Protein AF-A0A2E8I9M0-F1 (afdb_monomer_lite)

Foldseek 3Di:
DCQDDDAQDWDQDPQFAIWGWHNPADNVGTDTHHDDGPDDPPVVVPPPDDDDDDDDDDDDDDDPDPQLVVLLQVLLQCLVVDDPVVNVVSLVSLLVSLVRHDPVVLLVCLPPDLVSRSSLLSSLSSVVSCVVVVVDPCPPPSNVVSLVCLCPSPDPSSVVSSVVD

Secondary structure (DSSP, 8-state):
-GGGPPTT-EEEETTTEEEEE-TT--SSS--EEEEE-SS-SGGGSSS--------------------HHHHHHHHHHHHTTS-HHHHHHHHHHHHHHHTT--HHHHHTTTT--TT-HHHHHHHHHHHHHHHHTTSS-TTSHHHHHHHHHHHTSS-HHHHHHHHT-

pLDDT: mean 80.98, std 17.14, range [30.16, 96.56]

Sequence (165 aa):
SLSEVQPMDIFQFQRLGYFNVDKDSTAEHLVFNKTVGLRDTWAKVASKSTKQEQPKAAPKKQIPQIPALNEIKKVGKKLAQVPDEKRVKAIARIRELAKDVDYEELKELFNTSAKKIGTRLAVLETLIVLIQLNKVDQAEEEVAAYLEEMKTSGNELLENSVNNL

Radius of gyration: 24.91 Å; chains: 1; bounding box: 61×51×56 Å

Structure (mmCIF, N/CA/C/O backbone):
data_AF-A0A2E8I9M0-F1
#
_entry.id   AF-A0A2E8I9M0-F1
#
loop_
_atom_site.group_PDB
_atom_site.id
_atom_site.type_symbol
_atom_site.label_atom_id
_atom_site.label_alt_id
_atom_site.label_comp_id
_atom_site.label_asym_id
_atom_site.label_entity_id
_atom_site.label_seq_id
_atom_site.pdbx_PDB_ins_code
_atom_site.Cartn_x
_atom_site.Cartn_y
_atom_site.Cartn_z
_atom_site.occupancy
_atom_site.B_iso_or_equiv
_atom_site.auth_seq_id
_atom_site.auth_comp_id
_atom_site.auth_asym_id
_atom_site.auth_atom_id
_atom_site.pdbx_PDB_model_num
ATOM 1 N N . SER A 1 1 ? 41.796 2.466 -23.492 1.00 70.69 1 SER A N 1
ATOM 2 C CA . SER A 1 1 ? 40.991 3.208 -24.484 1.00 70.69 1 SER A CA 1
ATOM 3 C C . SER A 1 1 ? 40.069 2.218 -25.180 1.00 70.69 1 SER A C 1
ATOM 5 O O . SER A 1 1 ? 40.469 1.070 -25.287 1.00 70.69 1 SER A O 1
ATOM 7 N N . LEU A 1 2 ? 38.874 2.614 -25.635 1.00 79.94 2 LEU A N 1
ATOM 8 C CA . LEU A 1 2 ? 37.969 1.733 -26.407 1.00 79.94 2 LEU A CA 1
ATOM 9 C C . LEU A 1 2 ? 38.375 1.606 -27.892 1.00 79.94 2 LEU A C 1
ATOM 11 O O . LEU A 1 2 ? 37.683 0.967 -28.672 1.00 79.94 2 LEU A O 1
ATOM 15 N N . SER A 1 3 ? 39.483 2.234 -28.287 1.00 79.38 3 SER A N 1
ATOM 16 C CA . SER A 1 3 ? 39.942 2.298 -29.678 1.00 79.38 3 SER A CA 1
ATOM 17 C C . SER A 1 3 ? 40.589 1.008 -30.198 1.00 79.38 3 SER A C 1
ATOM 19 O O . SER A 1 3 ? 40.663 0.832 -31.405 1.00 79.38 3 SER A O 1
ATOM 21 N N . GLU A 1 4 ? 41.056 0.116 -29.319 1.00 82.12 4 GLU A N 1
ATOM 22 C CA . GLU A 1 4 ? 41.803 -1.107 -29.679 1.00 82.12 4 GLU A CA 1
ATOM 23 C C . GLU A 1 4 ? 41.142 -2.356 -29.077 1.00 82.12 4 GLU A C 1
ATOM 25 O O . GLU A 1 4 ? 41.793 -3.230 -28.517 1.00 82.12 4 GLU A O 1
ATOM 30 N N . VAL A 1 5 ? 39.813 -2.403 -29.119 1.00 88.62 5 VAL A N 1
ATOM 31 C CA . VAL A 1 5 ? 39.022 -3.463 -28.485 1.00 88.62 5 VAL A CA 1
ATOM 32 C C . VAL A 1 5 ? 38.983 -4.704 -29.376 1.00 88.62 5 VAL A C 1
ATOM 34 O O . VAL A 1 5 ? 38.675 -4.596 -30.563 1.00 88.62 5 VAL A O 1
ATOM 37 N N . GLN A 1 6 ? 39.266 -5.878 -28.810 1.00 87.75 6 GLN A N 1
ATOM 38 C CA . GLN A 1 6 ? 39.138 -7.168 -29.489 1.00 87.75 6 GLN A CA 1
ATOM 39 C C . GLN A 1 6 ? 37.853 -7.898 -29.060 1.00 87.75 6 GLN A C 1
ATOM 41 O O . GLN A 1 6 ? 37.384 -7.730 -27.928 1.00 87.75 6 GLN A O 1
ATOM 46 N N . PRO A 1 7 ? 37.259 -8.734 -29.933 1.00 90.69 7 PRO A N 1
ATOM 47 C CA . PRO A 1 7 ? 36.164 -9.610 -29.537 1.00 90.69 7 PRO A CA 1
ATOM 48 C C . PRO A 1 7 ? 36.542 -10.459 -28.320 1.00 90.69 7 PRO A C 1
ATOM 50 O O . PRO A 1 7 ? 37.660 -10.960 -28.233 1.00 90.69 7 PRO A O 1
ATOM 53 N N . MET A 1 8 ? 35.590 -10.652 -27.402 1.00 90.19 8 MET A N 1
ATOM 54 C CA . MET A 1 8 ? 35.765 -11.336 -26.110 1.00 90.19 8 MET A CA 1
ATOM 55 C C . MET A 1 8 ? 36.574 -10.586 -25.038 1.00 90.19 8 MET A C 1
ATOM 57 O O . MET A 1 8 ? 36.676 -11.100 -23.921 1.00 90.19 8 MET A O 1
ATOM 61 N N . ASP A 1 9 ? 37.070 -9.373 -25.302 1.00 92.56 9 ASP A N 1
ATOM 62 C CA . ASP A 1 9 ? 37.678 -8.551 -24.250 1.00 92.56 9 ASP A CA 1
ATOM 63 C C . ASP A 1 9 ? 36.667 -8.210 -23.147 1.00 92.56 9 ASP A C 1
ATOM 65 O O . ASP A 1 9 ? 35.467 -8.049 -23.393 1.00 92.56 9 ASP A O 1
ATOM 69 N N . ILE A 1 10 ? 37.158 -8.076 -21.912 1.00 94.06 10 ILE A N 1
ATOM 70 C CA . ILE A 1 10 ? 36.341 -7.822 -20.721 1.00 94.06 10 ILE A CA 1
ATOM 71 C C . ILE A 1 10 ? 36.595 -6.406 -20.208 1.00 94.06 10 ILE A C 1
ATOM 73 O O . ILE A 1 10 ? 37.732 -6.012 -19.949 1.00 94.06 10 ILE A O 1
ATOM 77 N N . PHE A 1 11 ? 35.515 -5.661 -19.976 1.00 93.69 11 PHE A N 1
ATOM 78 C CA . PHE A 1 11 ? 35.543 -4.288 -19.483 1.00 93.69 11 PHE A CA 1
ATOM 79 C C . PHE A 1 11 ? 34.663 -4.112 -18.251 1.00 93.69 11 PHE A C 1
ATOM 81 O O . PHE A 1 11 ? 33.582 -4.685 -18.135 1.00 93.69 11 PHE A O 1
ATOM 88 N N . GLN A 1 12 ? 35.094 -3.237 -17.344 1.00 95.12 12 GLN A N 1
ATOM 89 C CA . GLN A 1 12 ? 34.237 -2.698 -16.295 1.00 95.12 12 GLN A CA 1
ATOM 90 C C . GLN A 1 12 ? 33.793 -1.290 -16.692 1.00 95.12 12 GLN A C 1
ATOM 92 O O . GLN A 1 12 ? 34.598 -0.360 -16.729 1.00 95.12 12 GLN A O 1
ATOM 97 N N . PHE A 1 13 ? 32.500 -1.105 -16.946 1.00 94.19 13 PHE A N 1
ATOM 98 C CA . PHE A 1 13 ? 31.942 0.227 -17.150 1.00 94.19 13 PHE A CA 1
ATOM 99 C C . PHE A 1 13 ? 31.531 0.824 -15.810 1.00 94.19 13 PHE A C 1
ATOM 101 O O . PHE A 1 13 ? 30.772 0.227 -15.033 1.00 94.19 13 PHE A O 1
ATOM 108 N N . GLN A 1 14 ? 32.048 2.022 -15.537 1.00 93.00 14 GLN A N 1
ATOM 109 C CA . GLN A 1 14 ? 31.857 2.696 -14.260 1.00 93.00 14 GLN A CA 1
ATOM 110 C C . GLN A 1 14 ? 30.368 2.817 -13.933 1.00 93.00 14 GLN A C 1
ATOM 112 O O . GLN A 1 14 ? 29.566 3.270 -14.746 1.00 93.00 14 GLN A O 1
ATOM 117 N N . ARG A 1 15 ? 30.004 2.396 -12.717 1.00 93.31 15 ARG A N 1
ATOM 118 C CA . ARG A 1 15 ? 28.631 2.396 -12.176 1.00 93.31 15 ARG A CA 1
ATOM 119 C C . ARG A 1 15 ? 27.619 1.495 -12.905 1.00 93.31 15 ARG A C 1
ATOM 121 O O . ARG A 1 15 ? 26.483 1.408 -12.442 1.00 93.31 15 ARG A O 1
ATOM 128 N N . LEU A 1 16 ? 28.008 0.796 -13.974 1.00 92.75 16 LEU A N 1
ATOM 129 C CA . LEU A 1 16 ? 27.105 -0.025 -14.789 1.00 92.75 16 LEU A CA 1
ATOM 130 C C . LEU A 1 16 ? 27.284 -1.529 -14.552 1.00 92.75 16 LEU A C 1
ATOM 132 O O . LEU A 1 16 ? 26.289 -2.240 -14.350 1.00 92.75 16 LEU A O 1
ATOM 136 N N . GLY A 1 17 ? 28.524 -2.019 -14.564 1.00 95.19 17 GLY A N 1
ATOM 137 C CA . GLY A 1 17 ? 28.809 -3.449 -14.432 1.00 95.19 17 GLY A CA 1
ATOM 138 C C . GLY A 1 17 ? 30.044 -3.903 -15.192 1.00 95.19 17 GLY A C 1
ATOM 139 O O . GLY A 1 17 ? 30.801 -3.090 -15.723 1.00 95.19 17 GLY A O 1
ATOM 140 N N . TYR A 1 18 ? 30.203 -5.218 -15.236 1.00 95.56 18 TYR A N 1
ATOM 141 C CA . TYR A 1 18 ? 31.188 -5.907 -16.054 1.00 95.56 18 TYR A CA 1
ATOM 142 C C . TYR A 1 18 ? 30.531 -6.371 -17.352 1.00 95.56 18 TYR A C 1
ATOM 144 O O . TYR A 1 18 ? 29.394 -6.857 -17.340 1.00 95.56 18 TYR A O 1
ATOM 152 N N . PHE A 1 19 ? 31.244 -6.189 -18.453 1.00 96.56 19 PHE A N 1
ATOM 153 C CA . PHE A 1 19 ? 30.798 -6.466 -19.808 1.00 96.56 19 PHE A CA 1
ATOM 154 C C . PHE A 1 19 ? 31.884 -7.219 -20.567 1.00 96.56 19 PHE A C 1
ATOM 156 O O . PHE A 1 19 ? 33.068 -7.016 -20.303 1.00 96.56 19 PHE A O 1
ATOM 163 N N . ASN A 1 20 ? 31.484 -8.031 -21.537 1.00 96.00 20 ASN A N 1
ATOM 164 C CA . ASN A 1 20 ? 32.387 -8.609 -22.523 1.00 96.00 20 ASN A CA 1
ATOM 165 C C . ASN A 1 20 ? 32.000 -8.150 -23.930 1.00 96.00 20 ASN A C 1
ATOM 167 O O . ASN A 1 20 ? 30.824 -7.917 -24.210 1.00 96.00 20 ASN A O 1
ATOM 171 N N . VAL A 1 21 ? 32.982 -8.034 -24.812 1.00 94.69 21 VAL A N 1
ATOM 172 C CA . VAL A 1 21 ? 32.751 -7.719 -26.224 1.00 94.69 21 VAL A CA 1
ATOM 173 C C . VAL A 1 21 ? 32.150 -8.940 -26.907 1.00 94.69 21 VAL A C 1
ATOM 175 O O . VAL A 1 21 ? 32.626 -10.063 -26.708 1.00 94.69 21 VAL A O 1
ATOM 178 N N . ASP A 1 22 ? 31.091 -8.730 -27.683 1.00 94.25 22 ASP A N 1
ATOM 179 C CA . ASP A 1 22 ? 30.458 -9.800 -28.447 1.00 94.25 22 ASP A CA 1
ATOM 180 C C . ASP A 1 22 ? 31.400 -10.330 -29.540 1.00 94.25 22 ASP A C 1
ATOM 182 O O . ASP A 1 22 ? 32.223 -9.582 -30.072 1.00 94.25 22 ASP A O 1
ATOM 186 N N . LYS A 1 23 ? 31.281 -11.616 -29.881 1.00 92.00 23 LYS A N 1
ATOM 187 C CA . LYS A 1 23 ? 32.115 -12.256 -30.910 1.00 92.00 23 LYS A CA 1
ATOM 188 C C . LYS A 1 23 ? 31.904 -11.647 -32.291 1.00 92.00 23 LYS A C 1
ATOM 190 O O . LYS A 1 23 ? 32.857 -11.586 -33.062 1.00 92.00 23 LYS A O 1
ATOM 195 N N . ASP A 1 24 ? 30.692 -11.175 -32.557 1.00 91.75 24 ASP A N 1
ATOM 196 C CA . ASP A 1 24 ? 30.303 -10.584 -33.833 1.00 91.75 24 ASP A CA 1
ATOM 197 C C . ASP A 1 24 ? 30.557 -9.061 -33.855 1.00 91.75 24 ASP A C 1
ATOM 199 O O . ASP A 1 24 ? 30.182 -8.372 -34.806 1.00 91.75 24 ASP A O 1
ATOM 203 N N . SER A 1 25 ? 31.207 -8.513 -32.816 1.00 89.94 25 SER A N 1
ATOM 204 C CA . SER A 1 25 ? 31.592 -7.099 -32.773 1.00 89.94 25 SER A CA 1
ATOM 205 C C . SER A 1 25 ? 32.666 -6.788 -33.808 1.00 89.94 25 SER A C 1
ATOM 207 O O . SER A 1 25 ? 33.651 -7.511 -33.954 1.00 89.94 25 SER A O 1
ATOM 209 N N . THR A 1 26 ? 32.516 -5.647 -34.471 1.00 88.00 26 THR A N 1
ATOM 210 C CA . THR A 1 26 ? 33.491 -5.126 -35.436 1.00 88.00 26 THR A CA 1
ATOM 211 C C . THR A 1 26 ? 34.016 -3.768 -34.976 1.00 88.00 26 THR A C 1
ATOM 213 O O . THR A 1 26 ? 33.433 -3.133 -34.099 1.00 88.00 26 THR A O 1
ATOM 216 N N . ALA A 1 27 ? 35.106 -3.288 -35.581 1.00 85.12 27 ALA A N 1
ATOM 217 C CA . ALA A 1 27 ? 35.679 -1.980 -35.246 1.00 85.12 27 ALA A CA 1
ATOM 218 C C . ALA A 1 27 ? 34.702 -0.808 -35.483 1.00 85.12 27 ALA A C 1
ATOM 220 O O . ALA A 1 27 ? 34.778 0.205 -34.794 1.00 85.12 27 ALA A O 1
ATOM 221 N N . GLU A 1 28 ? 33.770 -0.954 -36.431 1.00 86.50 28 GLU A N 1
ATOM 222 C CA . GLU A 1 28 ? 32.738 0.048 -36.731 1.00 86.50 28 GLU A CA 1
ATOM 223 C C . GLU A 1 28 ? 31.500 -0.098 -35.835 1.00 86.50 28 GLU A C 1
ATOM 225 O O . GLU A 1 28 ? 30.778 0.872 -35.600 1.00 86.50 28 GLU A O 1
ATOM 230 N N . HIS A 1 29 ? 31.258 -1.304 -35.311 1.00 88.75 29 HIS A N 1
ATOM 231 C CA . HIS A 1 29 ? 30.094 -1.616 -34.493 1.00 88.75 29 HIS A CA 1
ATOM 232 C C . HIS A 1 29 ? 30.473 -2.501 -33.301 1.00 88.75 29 HIS A C 1
ATOM 234 O O . HIS A 1 29 ? 30.419 -3.732 -33.359 1.00 88.75 29 HIS A O 1
ATOM 240 N N . LEU A 1 30 ? 30.858 -1.845 -32.205 1.00 91.00 30 LEU A N 1
ATOM 241 C CA . LEU A 1 30 ? 31.206 -2.508 -30.953 1.00 91.00 30 LEU A CA 1
ATOM 242 C C . LEU A 1 30 ? 29.947 -2.851 -30.153 1.00 91.00 30 LEU A C 1
ATOM 244 O O . LEU A 1 30 ? 29.194 -1.961 -29.749 1.00 91.00 30 LEU A O 1
ATOM 248 N N . VAL A 1 31 ? 29.757 -4.140 -29.870 1.00 93.56 31 VAL A N 1
ATOM 249 C CA . VAL A 1 31 ? 28.648 -4.648 -29.058 1.00 93.56 31 VAL A CA 1
ATOM 250 C C . VAL A 1 31 ? 29.198 -5.189 -27.741 1.00 93.56 31 VAL A C 1
ATOM 252 O O . VAL A 1 31 ? 30.103 -6.019 -27.713 1.00 93.56 31 VAL A O 1
ATOM 255 N N . PHE A 1 32 ? 28.639 -4.722 -26.623 1.00 96.12 32 PHE A N 1
ATOM 256 C CA . PHE A 1 32 ? 29.045 -5.138 -25.280 1.00 96.12 32 PHE A CA 1
ATOM 257 C C . PHE A 1 32 ? 27.903 -5.869 -24.577 1.00 96.12 32 PHE A C 1
ATOM 259 O O . PHE A 1 32 ? 26.857 -5.282 -24.286 1.00 96.12 32 PHE A O 1
ATOM 266 N N . ASN A 1 33 ? 28.131 -7.130 -24.228 1.00 96.00 33 ASN A N 1
ATOM 267 C CA . ASN A 1 33 ? 27.198 -7.946 -23.463 1.00 96.00 33 ASN A CA 1
ATOM 268 C C . ASN A 1 33 ? 27.451 -7.768 -21.968 1.00 96.00 33 ASN A C 1
ATOM 270 O O . ASN A 1 33 ? 28.580 -7.886 -21.497 1.00 96.00 33 ASN A O 1
ATOM 274 N N . LYS A 1 34 ? 26.400 -7.484 -21.193 1.00 94.94 34 LYS A N 1
ATOM 275 C CA . LYS A 1 34 ? 26.517 -7.341 -19.736 1.00 94.94 34 LYS A CA 1
ATOM 276 C C . LYS A 1 34 ? 26.642 -8.712 -19.076 1.00 94.94 34 LYS A C 1
ATOM 278 O O . LYS A 1 34 ? 25.695 -9.492 -19.116 1.00 94.94 34 LYS A O 1
ATOM 283 N N . THR A 1 35 ? 27.762 -8.962 -18.403 1.00 93.19 35 THR A N 1
ATOM 284 C CA . THR A 1 35 ? 28.020 -10.222 -17.693 1.00 93.19 35 THR A CA 1
ATOM 285 C C . THR A 1 35 ? 27.413 -10.191 -16.290 1.00 93.19 35 THR A C 1
ATOM 287 O O . THR A 1 35 ? 26.527 -10.979 -15.974 1.00 93.19 35 THR A O 1
ATOM 290 N N . VAL A 1 36 ? 27.845 -9.244 -15.447 1.00 91.06 36 VAL A N 1
ATOM 291 C CA . VAL A 1 36 ? 27.351 -9.078 -14.067 1.00 91.06 36 VAL A CA 1
ATOM 292 C C . VAL A 1 36 ? 27.276 -7.599 -13.675 1.00 91.06 36 VAL A C 1
ATOM 294 O O . VAL A 1 36 ? 27.961 -6.739 -14.231 1.00 91.06 36 VAL A O 1
ATOM 297 N N . GLY A 1 37 ? 26.402 -7.265 -12.723 1.00 91.31 37 GLY A N 1
ATOM 298 C CA . GLY A 1 37 ? 26.348 -5.921 -12.134 1.00 91.31 37 GLY A CA 1
ATOM 299 C C . GLY A 1 37 ? 27.493 -5.671 -11.145 1.00 91.31 37 GLY A C 1
ATOM 300 O O . GLY A 1 37 ? 28.149 -6.601 -10.703 1.00 91.31 37 GLY A O 1
ATOM 301 N N . LEU A 1 38 ? 27.711 -4.412 -10.752 1.00 89.44 38 LEU A N 1
ATOM 302 C CA . LEU A 1 38 ? 28.740 -4.052 -9.754 1.00 89.44 38 LEU A CA 1
ATOM 303 C C . LEU A 1 38 ? 28.383 -4.432 -8.312 1.00 89.44 38 LEU A C 1
ATOM 305 O O . LEU A 1 38 ? 29.216 -4.313 -7.420 1.00 89.44 38 LEU A O 1
ATOM 309 N N . ARG A 1 39 ? 27.120 -4.779 -8.062 1.00 83.81 39 ARG A N 1
ATOM 310 C CA . ARG A 1 39 ? 26.615 -5.099 -6.730 1.00 83.81 39 ARG A CA 1
ATOM 311 C C . ARG A 1 39 ? 26.009 -6.487 -6.745 1.00 83.81 39 ARG A C 1
ATOM 313 O O . ARG A 1 39 ? 25.077 -6.743 -7.510 1.00 83.81 39 ARG A O 1
ATOM 320 N N . ASP A 1 40 ? 26.479 -7.321 -5.832 1.00 72.44 40 ASP A N 1
ATOM 321 C CA . ASP A 1 40 ? 25.833 -8.578 -5.498 1.00 72.44 40 ASP A CA 1
ATOM 322 C C . ASP A 1 40 ? 24.465 -8.307 -4.880 1.00 72.44 40 ASP A C 1
ATOM 324 O O . ASP A 1 40 ? 24.334 -7.800 -3.766 1.00 72.44 40 ASP A O 1
ATOM 328 N N . THR A 1 41 ? 23.412 -8.646 -5.619 1.00 63.47 41 THR A N 1
ATOM 329 C CA . THR A 1 41 ? 22.037 -8.572 -5.097 1.00 63.47 41 THR A CA 1
ATOM 330 C C . THR A 1 41 ? 21.664 -9.862 -4.347 1.00 63.47 41 THR A C 1
ATOM 332 O O . THR A 1 41 ? 20.621 -9.929 -3.697 1.00 63.47 41 THR A O 1
ATOM 335 N N . TRP A 1 42 ? 22.543 -10.873 -4.365 1.00 61.16 42 TRP A N 1
ATOM 336 C CA . TRP A 1 42 ? 22.330 -12.179 -3.734 1.00 61.16 42 TRP A CA 1
ATOM 337 C C . TRP A 1 42 ? 22.572 -12.204 -2.214 1.00 61.16 42 TRP A C 1
ATOM 339 O O . TRP A 1 42 ? 22.061 -13.090 -1.534 1.00 61.16 42 TRP A O 1
ATOM 349 N N . ALA A 1 43 ? 23.222 -11.191 -1.632 1.00 52.66 43 ALA A N 1
ATOM 350 C CA . ALA A 1 43 ? 23.441 -11.119 -0.181 1.00 52.66 43 ALA A CA 1
ATOM 351 C C . ALA A 1 43 ? 22.192 -10.718 0.634 1.00 52.66 43 ALA A C 1
ATOM 353 O O . ALA A 1 43 ? 22.185 -10.852 1.855 1.00 52.66 43 ALA A O 1
ATOM 354 N N . LYS A 1 44 ? 21.100 -10.275 -0.009 1.00 47.66 44 LYS A N 1
ATOM 355 C CA . LYS A 1 44 ? 19.844 -9.952 0.698 1.00 47.66 44 LYS A CA 1
ATOM 356 C C . LYS A 1 44 ? 18.961 -11.170 0.986 1.00 47.66 44 LYS A C 1
ATOM 358 O O . LYS A 1 44 ? 17.938 -11.027 1.649 1.00 47.66 44 LYS A O 1
ATOM 363 N N . VAL A 1 45 ? 19.352 -12.350 0.495 1.00 50.16 45 VAL A N 1
ATOM 364 C CA . VAL A 1 45 ? 18.616 -13.611 0.688 1.00 50.16 45 VAL A CA 1
ATOM 365 C C . VAL A 1 45 ? 19.293 -14.529 1.716 1.00 50.16 45 VAL A C 1
ATOM 367 O O . VAL A 1 45 ? 18.645 -15.421 2.248 1.00 50.16 45 VAL A O 1
ATOM 370 N N . ALA A 1 46 ? 20.566 -14.288 2.052 1.00 47.06 46 ALA A N 1
ATOM 371 C CA . ALA A 1 46 ? 21.357 -15.157 2.931 1.00 47.06 46 ALA A CA 1
ATOM 372 C C . ALA A 1 46 ? 21.390 -14.729 4.413 1.00 47.06 46 ALA A C 1
ATOM 374 O O . ALA A 1 46 ? 21.963 -15.432 5.238 1.00 47.06 46 ALA A O 1
ATOM 375 N N . SER A 1 47 ? 20.755 -13.613 4.791 1.00 40.44 47 SER A N 1
ATOM 376 C CA . SER A 1 47 ? 20.669 -13.161 6.189 1.00 40.44 47 SER A CA 1
ATOM 377 C C . SER A 1 47 ? 19.310 -13.477 6.828 1.00 40.44 47 SER A C 1
ATOM 379 O O . SER A 1 47 ? 18.688 -12.613 7.445 1.00 40.44 47 SER A O 1
ATOM 381 N N . LYS A 1 48 ? 18.828 -14.713 6.656 1.00 40.81 48 LYS A N 1
ATOM 382 C CA . LYS A 1 48 ? 17.794 -15.326 7.511 1.00 40.81 48 LYS A CA 1
ATOM 383 C C . LYS A 1 48 ? 18.060 -16.824 7.684 1.00 40.81 48 LYS A C 1
ATOM 385 O O . LYS A 1 48 ? 17.208 -17.648 7.376 1.00 40.81 48 LYS A O 1
ATOM 390 N N . SER A 1 49 ? 19.237 -17.172 8.199 1.00 39.84 49 SER A N 1
ATOM 391 C CA . SER A 1 49 ? 19.569 -18.568 8.496 1.00 39.84 49 SER A CA 1
ATOM 392 C C . SER A 1 49 ? 20.355 -18.690 9.800 1.00 39.84 49 SER A C 1
ATOM 394 O O . SER A 1 49 ? 21.564 -18.865 9.768 1.00 39.84 49 SER A O 1
ATOM 396 N N . THR A 1 50 ? 19.654 -18.659 10.941 1.00 34.44 50 THR A N 1
ATOM 397 C CA . THR A 1 50 ? 20.098 -19.397 12.137 1.00 34.44 50 THR A CA 1
ATOM 398 C C . THR A 1 50 ? 18.894 -19.919 12.927 1.00 34.44 50 THR A C 1
ATOM 400 O O . THR A 1 50 ? 18.381 -19.242 13.814 1.00 34.44 50 THR A O 1
ATOM 403 N N . LYS A 1 51 ? 18.462 -21.152 12.637 1.00 32.88 51 LYS A N 1
ATOM 404 C CA . LYS A 1 51 ? 18.175 -22.162 13.671 1.00 32.88 51 LYS A CA 1
ATOM 405 C C . LYS A 1 51 ? 18.128 -23.563 13.054 1.00 32.88 51 LYS A C 1
ATOM 407 O O . LYS A 1 51 ? 17.628 -23.750 11.954 1.00 32.88 51 LYS A O 1
ATOM 412 N N . GLN A 1 52 ? 18.751 -24.485 13.780 1.00 33.38 52 GLN A N 1
ATOM 413 C CA . GLN A 1 52 ? 19.163 -25.837 13.411 1.00 33.38 52 GLN A CA 1
ATOM 414 C C . GLN A 1 52 ? 17.980 -26.802 13.230 1.00 33.38 52 GLN A C 1
ATOM 416 O O . GLN A 1 52 ? 17.003 -26.732 13.972 1.00 33.38 52 GLN A O 1
ATOM 421 N N . GLU A 1 53 ? 18.116 -27.744 12.294 1.00 30.16 53 GLU A N 1
ATOM 422 C CA . GLU A 1 53 ? 17.196 -28.866 12.090 1.00 30.16 53 GLU A CA 1
ATOM 423 C C . GLU A 1 53 ? 17.623 -30.096 12.914 1.00 30.16 53 GLU A C 1
ATOM 425 O O . GLU A 1 53 ? 18.743 -30.592 12.792 1.00 30.16 53 GLU A O 1
ATOM 430 N N . GLN A 1 54 ? 16.689 -30.628 13.708 1.00 32.06 54 GLN A N 1
ATOM 431 C CA . GLN A 1 54 ? 16.603 -32.049 14.060 1.00 32.06 54 GLN A CA 1
ATOM 432 C C . GLN A 1 54 ? 15.204 -32.560 13.668 1.00 32.06 54 GLN A C 1
ATOM 434 O O . GLN A 1 54 ? 14.228 -31.814 13.783 1.00 32.06 54 GLN A O 1
ATOM 439 N N . PRO A 1 55 ? 15.076 -33.810 13.190 1.00 50.06 55 PRO A N 1
ATOM 440 C CA . PRO A 1 55 ? 13.873 -34.276 12.510 1.00 50.06 55 PRO A CA 1
ATOM 441 C C . PRO A 1 55 ? 12.817 -34.749 13.510 1.00 50.06 55 PRO A C 1
ATOM 443 O O . PRO A 1 55 ? 13.112 -35.627 14.321 1.00 50.06 55 PRO A O 1
ATOM 446 N N . LYS A 1 56 ? 11.575 -34.244 13.416 1.00 35.06 56 LYS A N 1
ATOM 447 C CA . LYS A 1 56 ? 10.367 -34.981 13.842 1.00 35.06 56 LYS A CA 1
ATOM 448 C C . LYS A 1 56 ? 9.051 -34.325 13.399 1.00 35.06 56 LYS A C 1
ATOM 450 O O . LYS A 1 56 ? 8.794 -33.171 13.703 1.00 35.06 56 LYS A O 1
ATOM 455 N N . ALA A 1 57 ? 8.243 -35.164 12.742 1.00 41.91 57 ALA A N 1
ATOM 456 C CA . ALA A 1 57 ? 6.795 -35.128 12.512 1.00 41.91 57 ALA A CA 1
ATOM 457 C C . ALA A 1 57 ? 6.172 -33.835 11.947 1.00 41.91 57 ALA A C 1
ATOM 459 O O . ALA A 1 57 ? 6.143 -32.785 12.575 1.00 41.91 57 ALA A O 1
ATOM 460 N N . ALA A 1 58 ? 5.600 -33.968 10.748 1.00 48.84 58 ALA A N 1
ATOM 461 C CA . ALA A 1 58 ? 5.014 -32.901 9.947 1.00 48.84 58 ALA A CA 1
ATOM 462 C C . ALA A 1 58 ? 3.973 -32.036 10.691 1.00 48.84 58 ALA A C 1
ATOM 464 O O . ALA A 1 58 ? 2.918 -32.552 11.072 1.00 48.84 58 ALA A O 1
ATOM 465 N N . PRO A 1 59 ? 4.169 -30.705 10.759 1.00 37.41 59 PRO A N 1
ATOM 466 C CA . PRO A 1 59 ? 3.084 -29.757 10.904 1.00 37.41 59 PRO A CA 1
ATOM 467 C C . PRO A 1 59 ? 2.733 -29.144 9.541 1.00 37.41 59 PRO A C 1
ATOM 469 O O . PRO A 1 59 ? 3.575 -28.922 8.668 1.00 37.41 59 PRO A O 1
ATOM 472 N N . LYS A 1 60 ? 1.438 -28.893 9.359 1.00 42.91 60 LYS A N 1
ATOM 473 C CA . LYS A 1 60 ? 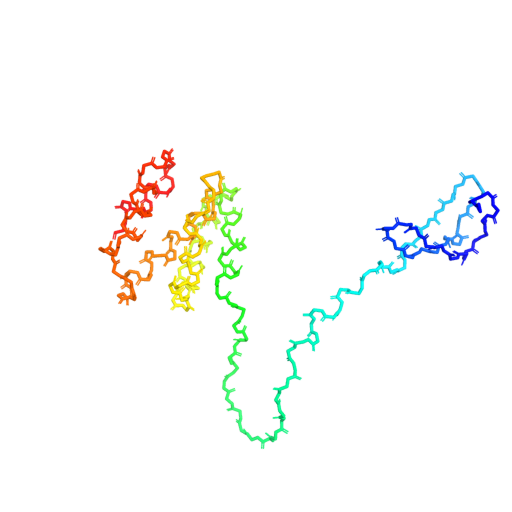0.826 -28.245 8.194 1.00 42.91 60 LYS A CA 1
ATOM 474 C C . LYS A 1 60 ? 1.635 -27.003 7.791 1.00 42.91 60 LYS A C 1
ATOM 476 O O . LYS A 1 60 ? 1.896 -26.147 8.630 1.00 42.91 60 LYS A O 1
ATOM 481 N N . LYS A 1 61 ? 2.028 -26.922 6.513 1.00 38.38 61 LYS A N 1
ATOM 482 C CA . LYS A 1 61 ? 2.860 -25.847 5.947 1.00 38.38 61 LYS A CA 1
ATOM 483 C C . LYS A 1 61 ? 2.242 -24.470 6.231 1.00 38.38 61 LYS A C 1
ATOM 485 O O . LYS A 1 61 ? 1.327 -24.048 5.530 1.00 38.38 61 LYS A O 1
ATOM 490 N N . GLN A 1 62 ? 2.764 -23.774 7.238 1.00 44.91 62 GLN A N 1
ATOM 491 C CA . GLN A 1 62 ? 2.608 -22.332 7.376 1.00 44.91 62 GLN A CA 1
ATOM 492 C C . GLN A 1 62 ? 3.397 -21.683 6.243 1.00 44.91 62 GLN A C 1
ATOM 494 O O . GLN A 1 62 ? 4.601 -21.894 6.094 1.00 44.91 62 GLN A O 1
ATOM 499 N N . ILE A 1 63 ? 2.687 -20.940 5.402 1.00 44.84 63 ILE A N 1
ATOM 500 C CA . ILE A 1 63 ? 3.285 -20.092 4.378 1.00 44.84 63 ILE A CA 1
ATOM 501 C C . ILE A 1 63 ? 4.158 -19.078 5.133 1.00 44.84 63 ILE A C 1
ATOM 503 O O . ILE A 1 63 ? 3.648 -18.457 6.066 1.00 44.84 63 ILE A O 1
ATOM 507 N N . PRO A 1 64 ? 5.446 -18.903 4.795 1.00 40.62 64 PRO A N 1
ATOM 508 C CA . PRO A 1 64 ? 6.264 -17.877 5.427 1.00 40.62 64 PRO A CA 1
ATOM 509 C C . PRO A 1 64 ? 5.567 -16.522 5.258 1.00 40.62 64 PRO A C 1
ATOM 511 O O . PRO A 1 64 ? 5.375 -16.064 4.130 1.00 40.62 64 PRO A O 1
ATOM 514 N N . GLN A 1 65 ? 5.144 -15.915 6.373 1.00 50.38 65 GLN A N 1
ATOM 515 C CA . GLN A 1 65 ? 4.528 -14.592 6.382 1.00 50.38 65 GLN A CA 1
ATOM 516 C C . GLN A 1 65 ? 5.563 -13.589 5.859 1.00 50.38 65 GLN A C 1
ATOM 518 O O . GLN A 1 65 ? 6.445 -13.118 6.575 1.00 50.38 65 GLN A O 1
ATOM 523 N N . ILE A 1 66 ? 5.481 -13.252 4.574 1.00 51.59 66 ILE A N 1
ATOM 524 C CA . ILE A 1 66 ? 5.861 -11.909 4.145 1.00 51.59 66 ILE A CA 1
ATOM 525 C C . ILE A 1 66 ? 4.991 -10.986 5.013 1.00 51.59 66 ILE A C 1
ATOM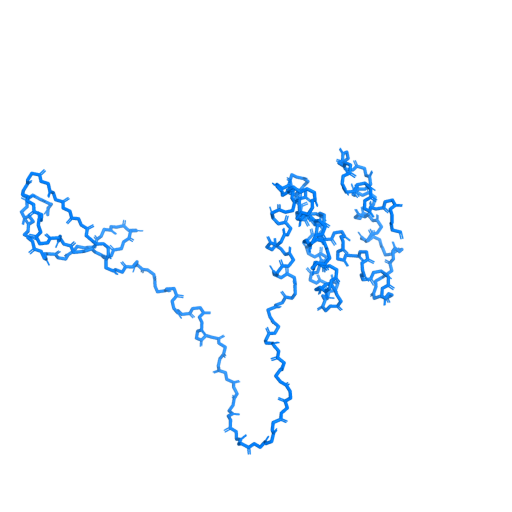 527 O O . ILE A 1 66 ? 3.788 -11.250 5.057 1.00 51.59 66 ILE A O 1
ATOM 531 N N . PRO A 1 67 ? 5.544 -9.971 5.715 1.00 74.38 67 PRO A N 1
ATOM 532 C CA . PRO A 1 67 ? 4.737 -9.095 6.563 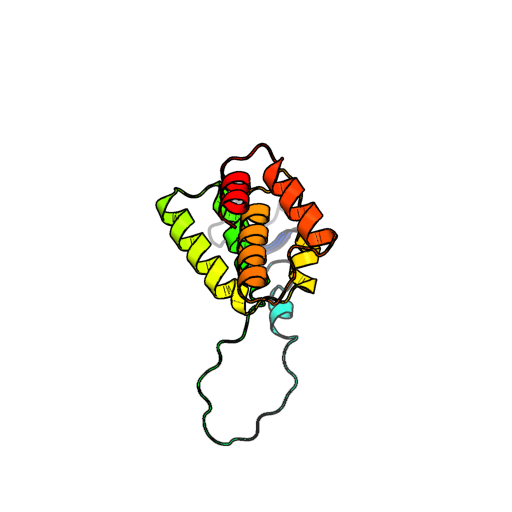1.00 74.38 67 PRO A CA 1
ATOM 533 C C . PRO A 1 67 ? 3.529 -8.637 5.753 1.00 74.38 67 PRO A C 1
ATOM 535 O O . PRO A 1 67 ? 3.725 -8.106 4.654 1.00 74.38 67 PRO A O 1
ATOM 538 N N . ALA A 1 68 ? 2.308 -8.925 6.216 1.00 72.38 68 ALA A N 1
ATOM 539 C CA . ALA A 1 68 ? 1.073 -8.697 5.458 1.00 72.38 68 ALA A CA 1
ATOM 540 C C . ALA A 1 68 ? 1.014 -7.259 4.905 1.00 72.38 68 ALA A C 1
ATOM 542 O O . ALA A 1 68 ? 0.605 -7.015 3.766 1.00 72.38 68 ALA A O 1
ATOM 543 N N . LEU A 1 69 ? 1.605 -6.332 5.659 1.00 78.56 69 LEU A N 1
ATOM 544 C CA . LEU A 1 69 ? 1.829 -4.941 5.308 1.00 78.56 69 LEU A CA 1
ATOM 545 C C . LEU A 1 69 ? 2.605 -4.713 3.997 1.00 78.56 69 LEU A C 1
ATOM 547 O O . LEU A 1 69 ? 2.277 -3.812 3.227 1.00 78.56 69 LEU A O 1
ATOM 551 N N . ASN A 1 70 ? 3.632 -5.509 3.693 1.00 82.12 70 ASN A N 1
ATOM 552 C CA . ASN A 1 70 ? 4.412 -5.358 2.460 1.00 82.12 70 ASN A CA 1
ATOM 553 C C . ASN A 1 70 ? 3.595 -5.716 1.215 1.00 82.12 70 ASN A C 1
ATOM 555 O O . ASN A 1 70 ? 3.747 -5.074 0.172 1.00 82.12 70 ASN A O 1
ATOM 559 N N . GLU A 1 71 ? 2.722 -6.714 1.318 1.00 80.81 71 GLU A N 1
ATOM 560 C CA . GLU A 1 71 ? 1.787 -7.049 0.245 1.00 80.81 71 GLU A CA 1
ATOM 561 C C . GLU A 1 71 ? 0.723 -5.955 0.093 1.00 80.81 71 GLU A C 1
ATOM 563 O O . GLU A 1 71 ? 0.487 -5.491 -1.024 1.00 80.81 71 GLU A O 1
ATOM 568 N N . ILE A 1 72 ? 0.190 -5.426 1.199 1.00 83.25 72 ILE A N 1
ATOM 569 C CA . ILE A 1 72 ? -0.746 -4.290 1.187 1.00 83.25 72 ILE A CA 1
ATOM 570 C C . ILE A 1 72 ? -0.110 -3.056 0.525 1.00 83.25 72 ILE A C 1
ATOM 572 O O . ILE A 1 72 ? -0.715 -2.455 -0.365 1.00 83.25 72 ILE A O 1
ATOM 576 N N . LYS A 1 73 ? 1.151 -2.727 0.843 1.00 84.69 73 LYS A N 1
ATOM 577 C CA . LYS A 1 73 ? 1.906 -1.629 0.202 1.00 84.69 73 LYS A CA 1
ATOM 578 C C . LYS A 1 73 ? 2.020 -1.813 -1.317 1.00 84.69 73 LYS A C 1
ATOM 580 O O . LYS A 1 73 ? 1.850 -0.852 -2.075 1.00 84.69 73 LYS A O 1
ATOM 585 N N . LYS A 1 74 ? 2.299 -3.036 -1.783 1.00 84.31 74 LYS A N 1
ATOM 586 C CA . LYS A 1 74 ? 2.396 -3.347 -3.223 1.00 84.31 74 LYS A CA 1
ATOM 587 C C . LYS A 1 74 ? 1.046 -3.222 -3.925 1.00 84.31 74 LYS A C 1
ATOM 589 O O . LYS A 1 74 ? 0.997 -2.667 -5.026 1.00 84.31 74 LYS A O 1
ATOM 594 N N . VAL A 1 75 ? -0.021 -3.733 -3.310 1.00 82.50 75 VAL A N 1
ATOM 595 C CA . VAL A 1 75 ? -1.379 -3.687 -3.871 1.00 82.50 75 VAL A CA 1
ATOM 596 C C . VAL A 1 75 ? -1.892 -2.245 -3.903 1.00 82.50 75 VAL A C 1
ATOM 598 O O . VAL A 1 75 ? -2.329 -1.781 -4.958 1.00 82.50 75 VAL A O 1
ATOM 601 N N . GLY A 1 76 ? -1.723 -1.496 -2.810 1.00 82.06 76 GLY A N 1
ATOM 602 C CA . GLY A 1 76 ? -2.121 -0.091 -2.699 1.00 82.06 76 GLY A CA 1
ATOM 603 C C . GLY A 1 76 ? -1.503 0.799 -3.777 1.00 82.06 76 GLY A C 1
ATOM 604 O O . GLY A 1 76 ? -2.196 1.610 -4.386 1.00 82.06 76 GLY A O 1
ATOM 605 N N . LYS A 1 77 ? -0.225 0.590 -4.132 1.00 81.38 77 LYS A N 1
ATOM 606 C CA . LYS A 1 77 ? 0.435 1.366 -5.203 1.00 81.38 77 LYS A CA 1
ATOM 607 C C . LYS A 1 77 ? -0.292 1.273 -6.553 1.00 81.38 77 LYS A C 1
ATOM 609 O O . LYS A 1 77 ? -0.247 2.223 -7.329 1.00 81.38 77 LYS A O 1
ATOM 614 N N . LYS A 1 78 ? -0.939 0.141 -6.844 1.00 81.12 78 LYS A N 1
ATOM 615 C CA . LYS A 1 78 ? -1.665 -0.082 -8.104 1.00 81.12 78 LYS A CA 1
ATOM 616 C C . LYS A 1 78 ? -3.151 0.273 -8.000 1.00 81.12 78 LYS A C 1
ATOM 618 O O . LYS A 1 78 ? -3.779 0.495 -9.025 1.00 81.12 78 LYS A O 1
ATOM 623 N N . LEU A 1 79 ? -3.704 0.372 -6.792 1.00 81.38 79 LEU A N 1
ATOM 624 C CA . LEU A 1 79 ? -5.147 0.455 -6.540 1.00 81.38 79 LEU A CA 1
ATOM 625 C C . LEU A 1 79 ? -5.832 1.657 -7.218 1.00 81.38 79 LEU A C 1
ATOM 627 O O . LEU A 1 79 ? -6.951 1.528 -7.709 1.00 81.38 79 LEU A O 1
ATOM 631 N N . ALA A 1 80 ? -5.126 2.789 -7.317 1.00 78.12 80 ALA A N 1
ATOM 632 C CA . ALA A 1 80 ? -5.629 4.015 -7.943 1.00 78.12 80 ALA A CA 1
ATOM 633 C C . ALA A 1 80 ? -5.645 3.983 -9.485 1.00 78.12 80 ALA A C 1
ATOM 635 O O . ALA A 1 80 ? -6.358 4.763 -10.100 1.00 78.12 80 ALA A O 1
ATOM 636 N N . GLN A 1 81 ? -4.858 3.108 -10.120 1.00 80.75 81 GLN A N 1
ATOM 637 C CA . GLN A 1 81 ? -4.710 3.051 -11.587 1.00 80.75 81 GLN A CA 1
ATOM 638 C C . GLN A 1 81 ? -5.452 1.868 -12.219 1.00 80.75 81 GLN A C 1
ATOM 640 O O . GLN A 1 81 ? -5.394 1.655 -13.428 1.00 80.75 81 GLN A O 1
ATOM 645 N N . VAL A 1 82 ? -6.093 1.045 -11.394 1.00 79.75 82 VAL A N 1
ATOM 646 C CA . VAL A 1 82 ? -6.689 -0.221 -11.807 1.00 79.75 82 VAL A CA 1
ATOM 647 C C . VAL A 1 82 ? -8.200 -0.034 -12.042 1.00 79.75 82 VAL A C 1
ATOM 649 O O . VAL A 1 82 ? -8.842 0.658 -11.246 1.00 79.75 82 VAL A O 1
ATOM 652 N N . PRO A 1 83 ? -8.778 -0.653 -13.097 1.00 85.06 83 PRO A N 1
ATOM 653 C CA . PRO A 1 83 ? -10.222 -0.639 -13.360 1.00 85.06 83 PRO A CA 1
ATOM 654 C C . PRO A 1 83 ? -11.042 -1.214 -12.200 1.00 85.06 83 PRO A C 1
ATOM 656 O O . PRO A 1 83 ? -10.555 -2.086 -11.473 1.00 85.06 83 PRO A O 1
ATOM 659 N N . ASP A 1 84 ? -12.296 -0.784 -12.066 1.00 80.75 84 ASP A N 1
ATOM 660 C CA . ASP A 1 84 ? -13.126 -1.037 -10.879 1.00 80.75 84 ASP A CA 1
ATOM 661 C C . ASP A 1 84 ? -13.276 -2.529 -10.536 1.00 80.75 84 ASP A C 1
ATOM 663 O O . ASP A 1 84 ? -13.065 -2.919 -9.388 1.00 80.75 84 ASP A O 1
ATOM 667 N N . GLU A 1 85 ? -13.491 -3.405 -11.523 1.00 84.75 85 GLU A N 1
ATOM 668 C CA . GLU A 1 85 ? -13.593 -4.859 -11.296 1.00 84.75 85 GLU A CA 1
ATOM 669 C C . GLU A 1 85 ? -12.339 -5.464 -10.644 1.00 84.75 85 GLU A C 1
ATOM 671 O O . GLU A 1 85 ? -12.404 -6.334 -9.770 1.00 84.75 85 GLU A O 1
ATOM 676 N N . LYS A 1 86 ? -11.158 -5.013 -11.078 1.00 85.94 86 LYS A N 1
ATOM 677 C CA . LYS A 1 86 ? -9.880 -5.478 -10.527 1.00 85.94 86 LYS A CA 1
ATOM 678 C C . LYS A 1 86 ? -9.592 -4.810 -9.181 1.00 85.94 86 LYS A C 1
ATOM 680 O O . LYS A 1 86 ? -8.928 -5.425 -8.344 1.00 85.94 86 LYS A O 1
ATOM 685 N N . ARG A 1 87 ? -10.108 -3.597 -8.952 1.00 86.81 87 ARG A N 1
ATOM 686 C CA . ARG A 1 87 ? -10.009 -2.893 -7.667 1.00 86.81 87 ARG A CA 1
ATOM 687 C C . ARG A 1 87 ? -10.759 -3.643 -6.571 1.00 86.81 87 ARG A C 1
ATOM 689 O O . ARG A 1 87 ? -10.175 -3.869 -5.518 1.00 86.81 87 ARG A O 1
ATOM 696 N N . VAL A 1 88 ? -11.971 -4.132 -6.840 1.00 85.94 88 VAL A N 1
ATOM 697 C CA . VAL A 1 88 ? -12.745 -4.939 -5.874 1.00 85.94 88 VAL A CA 1
ATOM 698 C C . VAL A 1 88 ? -11.964 -6.182 -5.433 1.00 85.94 88 VAL A C 1
ATOM 700 O O . VAL A 1 88 ? -11.840 -6.451 -4.239 1.00 85.94 88 VAL A O 1
ATOM 703 N N . LYS A 1 89 ? -11.348 -6.907 -6.379 1.00 88.94 89 LYS A N 1
ATOM 704 C CA . LYS A 1 89 ? -10.502 -8.077 -6.065 1.00 88.94 89 LYS A CA 1
ATOM 705 C C . LYS A 1 89 ? -9.279 -7.704 -5.223 1.00 88.94 89 LYS A C 1
ATOM 707 O O . LYS A 1 89 ? -8.887 -8.454 -4.331 1.00 88.94 89 LYS A O 1
ATOM 712 N N . ALA A 1 90 ? -8.672 -6.554 -5.505 1.00 87.56 90 ALA A N 1
ATOM 713 C CA . ALA A 1 90 ? -7.535 -6.046 -4.750 1.00 87.56 90 ALA A CA 1
ATOM 714 C C . ALA A 1 90 ? -7.924 -5.635 -3.318 1.00 87.56 90 ALA A C 1
ATOM 716 O O . ALA A 1 90 ? -7.210 -5.993 -2.384 1.00 87.56 90 ALA A O 1
ATOM 717 N N . ILE A 1 91 ? -9.068 -4.968 -3.136 1.00 87.50 91 ILE A N 1
ATOM 718 C CA . ILE A 1 91 ? -9.614 -4.609 -1.817 1.00 87.50 91 ILE A CA 1
ATOM 719 C C . ILE A 1 91 ? -9.933 -5.871 -1.013 1.00 87.50 91 ILE A C 1
ATOM 721 O O . ILE A 1 91 ? -9.493 -5.992 0.125 1.00 87.50 91 ILE A O 1
ATOM 725 N N . ALA A 1 92 ? -10.596 -6.863 -1.617 1.00 89.44 92 ALA A N 1
ATOM 726 C CA . ALA A 1 92 ? -10.860 -8.144 -0.958 1.00 89.44 92 ALA A CA 1
ATOM 727 C C . ALA A 1 92 ? -9.562 -8.819 -0.480 1.00 89.44 92 ALA A C 1
ATOM 729 O O . ALA A 1 92 ? -9.492 -9.336 0.634 1.00 89.44 92 ALA A O 1
ATOM 730 N N . ARG A 1 93 ? -8.497 -8.760 -1.291 1.00 89.12 93 ARG A N 1
ATOM 731 C CA . ARG A 1 93 ? -7.184 -9.277 -0.894 1.00 89.12 93 ARG A CA 1
ATOM 732 C C . ARG A 1 93 ? -6.566 -8.486 0.262 1.00 89.12 93 ARG A C 1
ATOM 734 O O . ARG A 1 93 ? -5.970 -9.110 1.134 1.00 89.12 93 ARG A O 1
ATOM 741 N N . ILE A 1 94 ? -6.694 -7.158 0.270 1.00 89.75 94 ILE A N 1
ATOM 742 C CA . ILE A 1 94 ? -6.229 -6.302 1.374 1.00 89.75 94 ILE A CA 1
ATOM 743 C C . ILE A 1 94 ? -6.963 -6.666 2.665 1.00 89.75 94 ILE A C 1
ATOM 745 O O . ILE A 1 94 ? -6.301 -6.896 3.668 1.00 89.75 94 ILE A O 1
ATOM 749 N N . ARG A 1 95 ? -8.293 -6.814 2.626 1.00 89.62 95 ARG A N 1
ATOM 750 C CA . ARG A 1 95 ? -9.100 -7.172 3.804 1.00 89.62 95 ARG A CA 1
ATOM 751 C C . ARG A 1 95 ? -8.720 -8.525 4.400 1.00 89.62 95 ARG A C 1
ATOM 753 O O . ARG A 1 95 ? -8.652 -8.662 5.615 1.00 89.62 95 ARG A O 1
ATOM 760 N N . GLU A 1 96 ? -8.421 -9.514 3.558 1.00 88.38 96 GLU A N 1
ATOM 761 C CA . GLU A 1 96 ? -7.926 -10.809 4.041 1.00 88.38 96 GLU A CA 1
ATOM 762 C C . GLU A 1 96 ? -6.548 -10.698 4.698 1.00 88.38 96 GLU A C 1
ATOM 764 O O . GLU A 1 96 ? -6.327 -11.288 5.749 1.00 88.38 96 GLU A O 1
ATOM 769 N N . LEU A 1 97 ? -5.634 -9.919 4.110 1.00 87.19 97 LEU A N 1
ATOM 770 C CA . LEU A 1 97 ? -4.300 -9.699 4.676 1.00 87.19 97 LEU A CA 1
ATOM 771 C C . LEU A 1 97 ? -4.339 -8.857 5.958 1.00 87.19 97 LEU A C 1
ATOM 773 O O . LEU A 1 97 ? -3.510 -9.061 6.838 1.00 87.19 97 LEU A O 1
ATOM 777 N N . ALA A 1 98 ? -5.299 -7.938 6.074 1.00 88.06 98 ALA A N 1
ATOM 778 C CA . ALA A 1 98 ? -5.439 -7.018 7.197 1.00 88.06 98 ALA A CA 1
ATOM 779 C C . ALA A 1 98 ? -5.660 -7.724 8.543 1.00 88.06 98 ALA A C 1
ATOM 781 O O . ALA A 1 98 ? -5.253 -7.204 9.578 1.00 88.06 98 ALA A O 1
ATOM 782 N N . LYS A 1 99 ? -6.242 -8.930 8.541 1.00 87.44 99 LYS A N 1
ATOM 783 C CA . LYS A 1 99 ? -6.488 -9.722 9.760 1.00 87.44 99 LYS A CA 1
ATOM 784 C C . LYS A 1 99 ? -5.203 -10.016 10.541 1.00 87.44 99 LYS A C 1
ATOM 786 O O . LYS A 1 99 ? -5.251 -10.090 11.769 1.00 87.44 99 LYS A O 1
ATOM 791 N N . ASP A 1 100 ? -4.079 -10.133 9.837 1.00 83.81 100 ASP A N 1
ATOM 792 C CA . ASP A 1 100 ? -2.761 -10.475 10.382 1.00 83.81 100 ASP A CA 1
ATOM 793 C C . ASP A 1 100 ? -1.814 -9.261 10.479 1.00 83.81 100 ASP A C 1
ATOM 795 O O . ASP A 1 100 ? -0.613 -9.432 10.682 1.00 83.81 100 ASP A O 1
ATOM 799 N N . VAL A 1 101 ? -2.323 -8.036 10.301 1.00 84.00 101 VAL A N 1
ATOM 800 C CA . VAL A 1 101 ? -1.524 -6.803 10.401 1.00 84.00 101 VAL A CA 1
ATOM 801 C C . VAL A 1 101 ? -1.519 -6.288 11.838 1.00 84.00 101 VAL A C 1
ATOM 803 O O . VAL A 1 101 ? -2.553 -6.285 12.509 1.00 84.00 101 VAL A O 1
ATOM 806 N N . ASP A 1 102 ? -0.348 -5.843 12.288 1.00 85.31 102 ASP A N 1
ATOM 807 C CA . ASP A 1 102 ? -0.178 -5.133 13.550 1.00 85.31 102 ASP A CA 1
ATOM 808 C C . ASP A 1 102 ? -0.489 -3.637 13.381 1.00 85.31 102 ASP A C 1
ATOM 810 O O . ASP A 1 102 ? -0.126 -3.024 12.371 1.00 85.31 102 ASP A O 1
ATOM 814 N N . TYR A 1 103 ? -1.184 -3.054 14.359 1.00 86.38 103 TYR A N 1
ATOM 815 C CA . TYR A 1 103 ? -1.597 -1.652 14.304 1.00 86.38 103 TYR A CA 1
ATOM 816 C C . TYR A 1 103 ? -0.403 -0.691 14.319 1.00 86.38 103 TYR A C 1
ATOM 818 O O . TYR A 1 103 ? -0.408 0.277 13.559 1.00 86.38 103 TYR A O 1
ATOM 826 N N . GLU A 1 104 ? 0.644 -0.980 15.094 1.00 85.31 104 GLU A N 1
ATOM 827 C CA . GLU A 1 104 ? 1.792 -0.081 15.238 1.00 85.31 104 GLU A CA 1
ATOM 828 C C . GLU A 1 104 ? 2.546 0.058 13.906 1.00 85.31 104 GLU A C 1
ATOM 830 O O . GLU A 1 104 ? 2.929 1.155 13.500 1.00 85.31 104 GLU A O 1
ATOM 835 N N . GLU A 1 105 ? 2.671 -1.038 13.148 1.00 84.19 105 GLU A 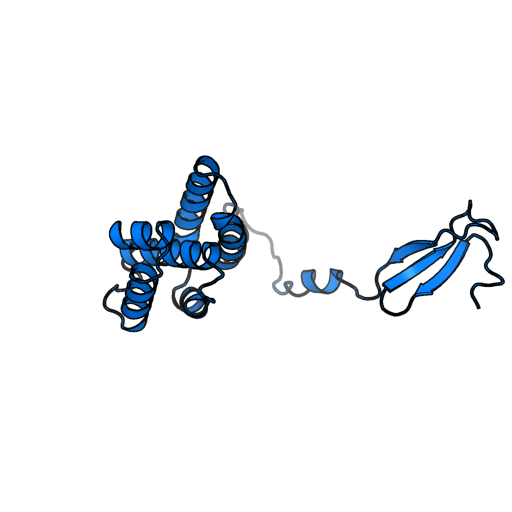N 1
ATOM 836 C CA . GLU A 1 105 ? 3.267 -0.988 11.807 1.00 84.19 105 GLU A CA 1
ATOM 837 C C . GLU A 1 105 ? 2.365 -0.274 10.780 1.00 84.19 105 GLU A C 1
ATOM 839 O O . GLU A 1 105 ? 2.856 0.325 9.813 1.00 84.19 105 GLU A O 1
ATOM 844 N N . LEU A 1 106 ? 1.039 -0.363 10.942 1.00 87.06 106 LEU A N 1
ATOM 845 C CA . LEU A 1 106 ? 0.078 0.315 10.069 1.00 87.06 106 LEU A CA 1
ATOM 846 C C . LEU A 1 106 ? 0.097 1.831 10.295 1.00 87.06 106 LEU A C 1
ATOM 848 O O . LEU A 1 106 ? 0.081 2.594 9.324 1.00 87.06 106 LEU A O 1
ATOM 852 N N . LYS A 1 107 ? 0.168 2.247 11.559 1.00 87.31 107 LYS A N 1
ATOM 853 C CA . LYS A 1 107 ? 0.198 3.636 12.021 1.00 87.31 107 LYS A CA 1
ATOM 854 C C . LYS A 1 107 ? 1.340 4.443 11.403 1.00 87.31 107 LYS A C 1
ATOM 856 O O . LYS A 1 107 ? 1.137 5.589 11.001 1.00 87.31 107 LYS A O 1
ATOM 861 N N . GLU A 1 108 ? 2.507 3.833 11.177 1.00 88.31 108 GLU A N 1
ATOM 862 C CA . GLU A 1 108 ? 3.617 4.481 10.454 1.00 88.31 108 GLU A CA 1
ATOM 863 C C . GLU A 1 108 ? 3.220 4.992 9.052 1.00 88.31 108 GLU A C 1
ATOM 865 O O . GLU A 1 108 ? 3.858 5.892 8.492 1.00 88.31 108 GLU A O 1
ATOM 870 N N . LEU A 1 109 ? 2.162 4.431 8.456 1.00 87.38 109 LEU A N 1
ATOM 871 C CA . LEU A 1 109 ? 1.682 4.786 7.122 1.00 87.38 109 LEU A CA 1
ATOM 872 C C . LEU A 1 109 ? 0.617 5.885 7.111 1.00 87.38 109 LEU A C 1
ATOM 874 O O . LEU A 1 109 ? 0.241 6.333 6.019 1.00 87.38 109 LEU A O 1
ATOM 878 N N . PHE A 1 110 ? 0.165 6.370 8.268 1.00 89.81 110 PHE A N 1
ATOM 879 C CA . PHE A 1 110 ? -0.803 7.471 8.329 1.00 89.81 110 PHE A CA 1
ATOM 880 C C . PHE A 1 110 ? -0.210 8.751 7.729 1.00 89.81 110 PHE A C 1
ATOM 882 O O . PHE A 1 110 ? -0.849 9.434 6.932 1.00 89.81 110 PHE A O 1
ATOM 889 N N . ASN A 1 111 ? 1.093 8.962 7.928 1.00 88.69 111 ASN A N 1
ATOM 890 C CA . ASN A 1 111 ? 1.857 10.083 7.371 1.00 88.69 111 ASN A CA 1
ATOM 891 C C . ASN A 1 111 ? 2.159 9.963 5.860 1.00 88.69 111 ASN A C 1
ATOM 893 O O . ASN A 1 111 ? 3.042 10.638 5.319 1.00 88.69 111 ASN A O 1
ATOM 897 N N . THR A 1 112 ? 1.466 9.084 5.131 1.00 87.88 112 THR A N 1
ATOM 898 C CA . THR A 1 112 ? 1.643 8.967 3.680 1.00 87.88 112 THR A CA 1
ATOM 899 C C . THR A 1 112 ? 1.061 10.180 2.952 1.00 87.88 112 THR A C 1
ATOM 901 O O . THR A 1 112 ? -0.064 10.600 3.193 1.00 87.88 112 THR A O 1
ATOM 904 N N . SER A 1 113 ? 1.836 10.729 2.008 1.00 87.62 113 SER A N 1
ATOM 905 C CA . SER A 1 113 ? 1.450 11.901 1.204 1.00 87.62 113 SER A CA 1
ATOM 906 C C . SER A 1 113 ? 0.060 11.769 0.567 1.00 87.62 113 SER A C 1
ATOM 908 O O . SER A 1 113 ? -0.227 10.751 -0.065 1.00 87.62 113 SER A O 1
ATOM 910 N N . ALA A 1 114 ? -0.731 12.848 0.609 1.00 86.88 114 ALA A N 1
ATOM 911 C CA . ALA A 1 114 ? -2.063 12.946 -0.002 1.00 86.88 114 ALA A CA 1
ATOM 912 C C . ALA A 1 114 ? -2.112 12.557 -1.495 1.00 86.88 114 ALA A C 1
ATOM 914 O O . ALA A 1 114 ? -3.102 12.014 -1.972 1.00 86.88 114 ALA A O 1
ATOM 915 N N . LYS A 1 115 ? -1.009 12.733 -2.240 1.00 88.12 115 LYS A N 1
ATOM 916 C CA . LYS A 1 115 ? -0.917 12.332 -3.660 1.00 88.12 115 LYS A CA 1
ATOM 917 C C . LYS A 1 115 ? -0.914 10.809 -3.860 1.00 88.12 115 LYS A C 1
ATOM 919 O O . LYS A 1 115 ? -1.134 10.331 -4.971 1.00 88.12 115 LYS A O 1
ATOM 924 N N . LYS A 1 116 ? -0.634 10.025 -2.813 1.00 89.50 116 LYS A N 1
ATOM 925 C CA . LYS A 1 116 ? -0.553 8.555 -2.854 1.00 89.50 116 LYS A CA 1
ATOM 926 C C . LYS A 1 116 ? -1.893 7.913 -2.488 1.00 89.50 116 LYS A C 1
ATOM 928 O O . LYS A 1 116 ? -1.958 7.065 -1.600 1.00 89.50 116 LYS A O 1
ATOM 933 N N . ILE A 1 117 ? -2.943 8.285 -3.217 1.00 89.56 117 ILE A N 1
ATOM 934 C CA . ILE A 1 117 ? -4.338 7.891 -2.951 1.00 89.56 117 ILE A CA 1
ATOM 935 C C . ILE A 1 117 ? -4.487 6.371 -2.813 1.00 89.56 117 ILE A C 1
ATOM 937 O O . ILE A 1 117 ? -5.090 5.895 -1.864 1.00 89.56 117 ILE A O 1
ATOM 941 N N . GLY A 1 118 ? -3.867 5.584 -3.698 1.00 89.81 118 GLY A N 1
ATOM 942 C CA . GLY A 1 118 ? -3.963 4.123 -3.624 1.00 89.81 118 GLY A CA 1
ATOM 943 C C . GLY A 1 118 ? -3.310 3.513 -2.376 1.00 89.81 118 GLY A C 1
ATOM 944 O O . GLY A 1 118 ? -3.802 2.520 -1.847 1.00 89.81 118 GLY A O 1
ATOM 945 N N . THR A 1 119 ? -2.220 4.107 -1.875 1.00 89.50 119 THR A N 1
ATOM 946 C CA . THR A 1 119 ? -1.603 3.675 -0.611 1.00 89.50 119 THR A CA 1
ATOM 947 C C . THR A 1 119 ? -2.495 4.038 0.567 1.00 89.50 119 THR A C 1
ATOM 949 O O . THR A 1 119 ? -2.724 3.181 1.412 1.00 89.50 119 THR A O 1
ATOM 952 N N . ARG A 1 120 ? -3.043 5.258 0.585 1.00 92.19 120 ARG A N 1
ATOM 953 C CA . ARG A 1 120 ? -3.991 5.702 1.615 1.00 92.19 120 ARG A CA 1
ATOM 954 C C . ARG A 1 120 ? -5.237 4.830 1.666 1.00 92.19 120 ARG A C 1
ATOM 956 O O . ARG A 1 120 ? -5.606 4.370 2.732 1.00 92.19 120 ARG A O 1
ATOM 963 N N . LEU A 1 121 ? -5.808 4.506 0.508 1.00 91.75 121 LEU A N 1
ATOM 964 C CA . LEU A 1 121 ? -6.981 3.641 0.414 1.00 91.75 121 LEU A CA 1
ATOM 965 C C . LEU A 1 121 ? -6.692 2.238 0.963 1.00 91.75 121 LEU A C 1
ATOM 967 O O . LEU A 1 121 ? -7.512 1.671 1.671 1.00 91.75 121 LEU A O 1
ATOM 971 N N . ALA A 1 122 ? -5.506 1.689 0.692 1.00 91.81 122 ALA A N 1
ATOM 972 C CA . ALA A 1 122 ? -5.111 0.396 1.244 1.00 91.81 122 ALA A CA 1
ATOM 973 C C . ALA A 1 122 ? -4.906 0.435 2.769 1.00 91.81 122 ALA A C 1
ATOM 975 O O . ALA A 1 122 ? -5.280 -0.516 3.452 1.00 91.81 122 ALA A O 1
ATOM 976 N N . VAL A 1 123 ? -4.330 1.519 3.300 1.00 92.94 123 VAL A N 1
ATOM 977 C CA . VAL A 1 123 ? -4.173 1.736 4.749 1.00 92.94 123 VAL A CA 1
ATOM 978 C C . VAL A 1 123 ? -5.538 1.879 5.417 1.00 92.94 123 VAL A C 1
ATOM 980 O O . VAL A 1 123 ? -5.793 1.196 6.402 1.00 92.94 123 VAL A O 1
ATOM 983 N N . LEU A 1 124 ? -6.433 2.676 4.832 1.00 93.31 124 LEU A N 1
ATOM 984 C CA . LEU A 1 124 ? -7.800 2.868 5.302 1.00 93.31 124 LEU A CA 1
ATOM 985 C C . LEU A 1 124 ? -8.580 1.548 5.344 1.00 93.31 124 LEU A C 1
ATOM 987 O O . LEU A 1 124 ? -9.105 1.189 6.388 1.00 93.31 124 LEU A O 1
ATOM 991 N N . GLU A 1 125 ? -8.595 0.773 4.258 1.00 92.25 125 GLU A N 1
ATOM 992 C CA . GLU A 1 125 ? -9.266 -0.538 4.228 1.00 92.25 125 GLU A CA 1
ATOM 993 C C . GLU A 1 125 ? -8.696 -1.514 5.268 1.00 92.25 125 GLU A C 1
ATOM 995 O O . GLU A 1 125 ? -9.425 -2.321 5.840 1.00 92.25 125 GLU A O 1
ATOM 1000 N N . THR A 1 126 ? -7.392 -1.433 5.539 1.00 91.75 126 THR A N 1
ATOM 1001 C CA . THR A 1 126 ? -6.753 -2.240 6.587 1.00 91.75 126 THR A CA 1
ATOM 1002 C C . THR A 1 126 ? -7.219 -1.794 7.973 1.00 91.75 126 THR A C 1
ATOM 1004 O O . THR A 1 126 ? -7.599 -2.632 8.786 1.00 91.75 126 THR A O 1
ATOM 1007 N N . LEU A 1 127 ? -7.239 -0.483 8.224 1.00 92.81 127 LEU A N 1
ATOM 1008 C CA . LEU A 1 127 ? -7.683 0.118 9.480 1.00 92.81 127 LEU A CA 1
ATOM 1009 C C . LEU A 1 127 ? -9.146 -0.224 9.786 1.00 92.81 127 LEU A C 1
ATOM 1011 O O . LEU A 1 127 ? -9.447 -0.657 10.893 1.00 92.81 127 LEU A O 1
ATOM 1015 N N . ILE A 1 128 ? -10.027 -0.125 8.787 1.00 91.94 128 ILE A N 1
ATOM 1016 C CA . ILE A 1 128 ? -11.442 -0.507 8.894 1.00 91.94 128 ILE A CA 1
ATOM 1017 C C . ILE A 1 128 ? -11.581 -1.955 9.384 1.00 91.94 128 ILE A C 1
ATOM 1019 O O . ILE A 1 128 ? -12.337 -2.225 10.315 1.00 91.94 128 ILE A O 1
ATOM 1023 N N . VAL A 1 129 ? -10.814 -2.890 8.812 1.00 91.56 129 VAL A N 1
ATOM 1024 C CA . VAL A 1 129 ? -10.841 -4.295 9.249 1.00 91.56 129 VAL A CA 1
ATOM 1025 C C . VAL A 1 129 ? -10.333 -4.451 10.683 1.00 91.56 129 VAL A C 1
ATOM 1027 O O . VAL A 1 129 ? -10.906 -5.226 11.444 1.00 91.56 129 VAL A O 1
ATOM 1030 N N . LEU A 1 130 ? -9.287 -3.725 11.085 1.00 89.94 130 LEU A N 1
ATOM 1031 C CA . LEU A 1 130 ? -8.784 -3.784 12.462 1.00 89.94 130 LEU A CA 1
ATOM 1032 C C . LEU A 1 130 ? -9.807 -3.256 13.479 1.00 89.94 130 LEU A C 1
ATOM 1034 O O . LEU A 1 130 ? -9.968 -3.872 14.536 1.00 89.94 130 LEU A O 1
ATOM 1038 N N . ILE A 1 131 ? -10.533 -2.188 13.138 1.00 90.62 131 ILE A N 1
ATOM 1039 C CA . ILE A 1 131 ? -11.638 -1.652 13.947 1.00 90.62 131 ILE A CA 1
ATOM 1040 C C . ILE A 1 131 ? -12.771 -2.683 14.046 1.00 90.62 131 ILE A C 1
ATOM 1042 O O . ILE A 1 131 ? -13.229 -2.997 15.141 1.00 90.62 131 ILE A O 1
ATOM 1046 N N . GLN A 1 132 ? -13.171 -3.297 12.927 1.00 89.19 132 GLN A N 1
ATOM 1047 C CA . GLN A 1 132 ? -14.212 -4.338 12.904 1.00 89.19 132 GLN A CA 1
ATOM 1048 C C . GLN A 1 132 ? -13.835 -5.591 13.707 1.00 89.19 132 GLN A C 1
ATOM 1050 O O . GLN A 1 132 ? -14.701 -6.255 14.274 1.00 89.19 132 GLN A O 1
ATOM 1055 N N . LEU A 1 133 ? -12.543 -5.922 13.772 1.00 87.81 133 LEU A N 1
ATOM 1056 C CA . LEU A 1 133 ? -12.017 -7.002 14.610 1.00 87.81 133 LEU A CA 1
ATOM 1057 C C . LEU A 1 133 ? -11.808 -6.585 16.072 1.00 87.81 133 LEU A C 1
ATOM 1059 O O . LEU A 1 133 ? -11.284 -7.381 16.853 1.00 87.81 133 LEU A O 1
ATOM 1063 N N . ASN A 1 134 ? -12.194 -5.359 16.440 1.00 8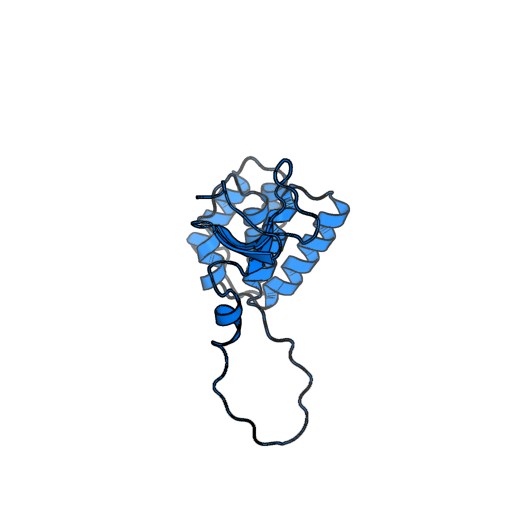7.12 134 ASN A N 1
ATOM 1064 C CA . ASN A 1 134 ? -12.042 -4.786 17.774 1.00 87.12 134 ASN A CA 1
ATOM 1065 C C . ASN A 1 134 ? -10.580 -4.798 18.271 1.00 87.12 134 ASN A C 1
ATOM 1067 O O . ASN A 1 134 ? -10.321 -4.917 19.471 1.00 87.12 134 ASN A O 1
ATOM 1071 N N . LYS A 1 135 ? -9.621 -4.725 17.334 1.00 86.25 135 LYS A N 1
ATOM 1072 C CA . LYS A 1 135 ? -8.177 -4.644 17.611 1.00 86.25 135 LYS A CA 1
ATOM 1073 C C . LYS A 1 135 ? -7.710 -3.210 17.847 1.00 86.25 135 LYS A C 1
ATOM 1075 O O . LYS A 1 135 ? -6.671 -3.014 18.465 1.00 86.25 135 LYS A O 1
ATOM 1080 N N . VAL A 1 136 ? -8.454 -2.242 17.319 1.00 87.88 136 VAL A N 1
ATOM 1081 C CA . VAL A 1 136 ? -8.172 -0.807 17.383 1.00 87.88 136 VAL A CA 1
ATOM 1082 C C . VAL A 1 136 ? -9.491 -0.089 17.635 1.00 87.88 136 VAL A C 1
ATOM 1084 O O . VAL A 1 136 ? -10.513 -0.473 17.062 1.00 87.88 136 VAL A O 1
ATOM 1087 N N . ASP A 1 137 ? -9.474 0.926 18.491 1.00 87.38 137 ASP A N 1
ATOM 1088 C CA . ASP A 1 137 ? -10.645 1.760 18.745 1.00 87.38 137 ASP A CA 1
ATOM 1089 C C . ASP A 1 137 ? -10.657 2.948 17.776 1.00 87.38 137 ASP A C 1
ATOM 1091 O O . ASP A 1 137 ? -9.656 3.638 17.598 1.00 87.38 137 ASP A O 1
ATOM 1095 N N . GLN A 1 138 ? -11.809 3.212 17.167 1.00 86.00 138 GLN A N 1
ATOM 1096 C CA . GLN A 1 138 ? -12.019 4.397 16.334 1.00 86.00 138 GLN A CA 1
ATOM 1097 C C . GLN A 1 138 ? -11.908 5.713 17.121 1.00 86.00 138 GLN A C 1
ATOM 1099 O O . GLN A 1 138 ? -11.676 6.760 16.522 1.00 86.00 138 GLN A O 1
ATOM 1104 N N . ALA A 1 139 ? -12.092 5.666 18.445 1.00 86.06 139 ALA A N 1
ATOM 1105 C CA . ALA A 1 139 ? -11.982 6.816 19.336 1.00 86.06 139 ALA A CA 1
ATOM 1106 C C . ALA A 1 139 ? -10.529 7.171 19.694 1.00 86.06 139 ALA A C 1
ATOM 1108 O O . ALA A 1 139 ? -10.299 8.198 20.336 1.00 86.06 139 ALA A O 1
ATOM 1109 N N . GLU A 1 140 ? -9.552 6.344 19.311 1.00 89.94 140 GLU A N 1
ATOM 1110 C CA . GLU A 1 140 ? -8.143 6.691 19.465 1.00 89.94 140 GLU A CA 1
ATOM 1111 C C . GLU A 1 140 ? -7.828 7.964 18.664 1.00 89.94 140 GLU A C 1
ATOM 1113 O O . GLU A 1 140 ? -8.226 8.096 17.507 1.00 89.94 140 GLU A O 1
ATOM 1118 N N . GLU A 1 141 ? -7.105 8.903 19.277 1.00 88.94 141 GLU A N 1
ATOM 1119 C CA . GLU A 1 141 ? -6.853 10.241 18.726 1.00 88.94 141 GLU A CA 1
ATOM 1120 C C . GLU A 1 141 ? -6.282 10.197 17.302 1.00 88.94 141 GLU A C 1
ATOM 1122 O O . GLU A 1 141 ? -6.739 10.913 16.411 1.00 88.94 141 GLU A O 1
ATOM 1127 N N . GLU A 1 142 ? -5.316 9.315 17.064 1.00 89.88 142 GLU A N 1
ATOM 1128 C CA . GLU A 1 142 ? -4.640 9.196 15.774 1.00 89.88 142 GLU A CA 1
ATOM 1129 C C . GLU A 1 142 ? -5.515 8.532 14.706 1.00 89.88 142 GLU A C 1
ATOM 1131 O O . GLU A 1 142 ? -5.459 8.908 13.533 1.00 89.88 142 GLU A O 1
ATOM 1136 N N . VAL A 1 143 ? -6.346 7.569 15.108 1.00 91.44 143 VAL A N 1
ATOM 1137 C CA . VAL A 1 143 ? -7.302 6.883 14.232 1.00 91.44 143 VAL A CA 1
ATOM 1138 C C . VAL A 1 143 ? -8.396 7.854 13.814 1.00 91.44 143 VAL A C 1
ATOM 1140 O O . VAL A 1 143 ? -8.659 8.001 12.621 1.00 91.44 143 VAL A O 1
ATOM 1143 N N . ALA A 1 144 ? -8.977 8.571 14.776 1.00 92.00 144 ALA A N 1
ATOM 1144 C CA . ALA A 1 144 ? -9.984 9.593 14.528 1.00 92.00 144 ALA A CA 1
ATOM 1145 C C . ALA A 1 144 ? -9.440 10.700 13.611 1.00 92.00 144 ALA A C 1
ATOM 1147 O O . ALA A 1 144 ? -10.089 11.058 12.626 1.00 92.00 144 ALA A O 1
ATOM 1148 N N . ALA A 1 145 ? -8.221 11.186 13.875 1.00 92.25 145 ALA A N 1
ATOM 1149 C CA . ALA A 1 145 ? -7.566 12.182 13.031 1.00 92.25 145 ALA A CA 1
ATOM 1150 C C . ALA A 1 145 ? -7.357 11.676 11.595 1.00 92.25 145 ALA A C 1
ATOM 1152 O O . ALA A 1 145 ? -7.619 12.405 10.636 1.00 92.25 145 ALA A O 1
ATOM 1153 N N . TYR A 1 146 ? -6.927 10.421 11.432 1.00 92.88 146 TYR A N 1
ATOM 1154 C CA . TYR A 1 146 ? -6.728 9.827 10.112 1.00 92.88 146 TYR A CA 1
ATOM 1155 C C . TYR A 1 146 ? -8.046 9.633 9.350 1.00 92.88 146 TYR A C 1
ATOM 1157 O O . TYR A 1 146 ? -8.115 9.929 8.156 1.00 92.88 146 TYR A O 1
ATOM 1165 N N . LEU A 1 147 ? -9.108 9.173 10.020 1.00 92.44 147 LEU A N 1
ATOM 1166 C CA . LEU A 1 147 ? -10.431 8.997 9.412 1.00 92.44 147 LEU A CA 1
ATOM 1167 C C . LEU A 1 147 ? -11.031 10.334 8.956 1.00 92.44 147 LEU A C 1
ATOM 1169 O O . LEU A 1 147 ? -11.526 10.421 7.830 1.00 92.44 147 LEU A O 1
ATOM 1173 N N . GLU A 1 148 ? -10.928 11.383 9.773 1.00 91.50 148 GLU A N 1
ATOM 1174 C CA . GLU A 1 148 ? -11.361 12.737 9.399 1.00 91.50 148 GLU A CA 1
ATOM 1175 C C . GLU A 1 148 ? -10.546 13.297 8.222 1.00 91.50 148 GLU A C 1
ATOM 1177 O O . GLU A 1 148 ? -11.107 13.900 7.299 1.00 91.50 148 GLU A O 1
ATOM 1182 N N . GLU A 1 149 ? -9.236 13.034 8.175 1.00 91.69 149 GLU A N 1
ATOM 1183 C CA . GLU A 1 149 ? -8.413 13.408 7.022 1.00 91.69 149 GLU A CA 1
ATOM 1184 C C . GLU A 1 149 ? -8.865 12.686 5.740 1.00 91.69 149 GLU A C 1
ATOM 1186 O O . GLU A 1 149 ? -8.963 13.297 4.673 1.00 91.69 149 GLU A O 1
ATOM 1191 N N . MET A 1 150 ? -9.170 11.386 5.818 1.00 91.31 150 MET A N 1
ATOM 1192 C CA . MET A 1 150 ? -9.667 10.632 4.661 1.00 91.31 150 MET A CA 1
ATOM 1193 C C . MET A 1 150 ? -11.054 11.121 4.213 1.00 91.31 150 MET A C 1
ATOM 1195 O O . MET A 1 150 ? -11.307 11.197 3.007 1.00 91.31 150 MET A O 1
ATOM 1199 N N . LYS A 1 151 ? -11.915 11.516 5.157 1.00 90.31 151 LYS A N 1
ATOM 1200 C CA . LYS A 1 151 ? -13.262 12.060 4.913 1.00 90.31 151 LYS A CA 1
ATOM 1201 C C . LYS A 1 151 ? -13.259 13.450 4.272 1.00 90.31 151 LYS A C 1
ATOM 1203 O O . LYS A 1 151 ? -14.202 13.804 3.577 1.00 90.31 151 LYS A O 1
ATOM 1208 N N . THR A 1 152 ? -12.210 14.235 4.498 1.00 89.94 152 THR A N 1
ATOM 1209 C CA . THR A 1 152 ? -12.052 15.595 3.948 1.00 89.94 152 THR A CA 1
ATOM 1210 C C . THR A 1 152 ? -11.054 15.653 2.788 1.00 89.94 152 THR A C 1
ATOM 1212 O O . THR A 1 152 ? -10.672 16.732 2.334 1.00 89.94 152 THR A O 1
ATOM 1215 N N . SER A 1 153 ? -10.628 14.491 2.282 1.00 86.38 153 SER A N 1
ATOM 1216 C CA . SER A 1 153 ? -9.558 14.380 1.287 1.00 86.38 153 SER A CA 1
ATOM 1217 C C . SER A 1 153 ? -9.928 14.885 -0.116 1.00 86.38 153 SER A C 1
ATOM 1219 O O . SER A 1 153 ? -9.032 15.035 -0.954 1.00 86.38 153 SER A O 1
ATOM 1221 N N . GLY A 1 154 ? -11.213 15.138 -0.396 1.00 85.38 154 GLY A N 1
ATOM 1222 C CA . GLY A 1 154 ? -11.716 15.524 -1.717 1.00 85.38 154 GLY A CA 1
ATOM 1223 C C . GLY A 1 154 ? -11.670 14.379 -2.731 1.00 85.38 154 GLY A C 1
ATOM 1224 O O . GLY A 1 154 ? -11.758 14.614 -3.938 1.00 85.38 154 GLY A O 1
ATOM 1225 N N . ASN A 1 155 ? -11.450 13.143 -2.269 1.00 89.31 155 ASN A N 1
ATOM 1226 C CA . ASN A 1 155 ? -11.361 11.962 -3.112 1.00 89.31 155 ASN A CA 1
ATOM 1227 C C . ASN A 1 155 ? -12.511 11.000 -2.821 1.00 89.31 155 ASN A C 1
ATOM 1229 O O . ASN A 1 155 ? -12.536 10.354 -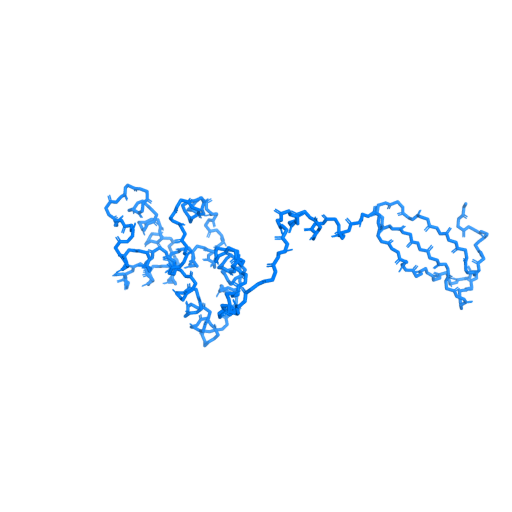1.777 1.00 89.31 155 ASN A O 1
ATOM 1233 N N . GLU A 1 156 ? -13.382 10.812 -3.812 1.00 88.19 156 GLU A N 1
ATOM 1234 C CA . GLU A 1 156 ? -14.584 9.982 -3.685 1.00 88.19 156 GLU A CA 1
ATOM 1235 C C . GLU A 1 156 ? -14.296 8.558 -3.181 1.00 88.19 156 GLU A C 1
ATOM 1237 O O . GLU A 1 156 ? -15.077 8.011 -2.412 1.00 88.19 156 GLU A O 1
ATOM 1242 N N . LEU A 1 157 ? -13.176 7.931 -3.567 1.00 86.31 157 LEU A N 1
ATOM 1243 C CA . LEU A 1 157 ? -12.872 6.559 -3.136 1.00 86.31 157 LEU A CA 1
ATOM 1244 C C . LEU A 1 157 ? -12.530 6.478 -1.645 1.00 86.31 157 LEU A C 1
ATOM 1246 O O . LEU A 1 157 ? -12.944 5.531 -0.976 1.00 86.31 157 LEU A O 1
ATOM 1250 N N . LEU A 1 158 ? -11.760 7.443 -1.139 1.00 88.75 158 LEU A N 1
ATOM 1251 C CA . LEU A 1 158 ? -11.400 7.511 0.277 1.00 88.75 158 LEU A CA 1
ATOM 1252 C C . LEU A 1 158 ? -12.624 7.879 1.115 1.00 88.75 158 LEU A C 1
ATOM 1254 O O . LEU A 1 158 ? -12.937 7.174 2.070 1.00 88.75 158 LEU A O 1
ATOM 1258 N N . GLU A 1 159 ? -13.360 8.909 0.702 1.00 90.50 159 GLU A N 1
ATOM 1259 C CA . GLU A 1 159 ? -14.557 9.389 1.397 1.00 90.50 159 GLU A CA 1
ATOM 1260 C C . GLU A 1 159 ? -15.640 8.314 1.476 1.00 90.50 159 GLU A C 1
ATOM 1262 O O . GLU A 1 159 ? -16.168 8.046 2.553 1.00 90.50 159 GLU A O 1
ATOM 1267 N N . ASN A 1 160 ? -15.919 7.626 0.365 1.00 88.56 160 ASN A N 1
ATOM 1268 C CA . ASN A 1 160 ? -16.874 6.521 0.359 1.00 88.56 160 ASN A CA 1
ATOM 1269 C C . ASN A 1 160 ? -16.434 5.388 1.287 1.00 88.56 160 ASN A C 1
ATOM 1271 O O . ASN A 1 160 ? -17.275 4.784 1.942 1.00 88.56 160 ASN A O 1
ATOM 1275 N N . SER A 1 161 ? -15.139 5.084 1.361 1.00 85.81 161 SER A N 1
ATOM 1276 C CA . SER A 1 161 ? -14.654 4.009 2.234 1.00 85.81 161 SER A CA 1
ATOM 1277 C C . SER A 1 161 ? -14.813 4.368 3.716 1.00 85.81 161 SER A C 1
ATOM 1279 O O . SER A 1 161 ? -15.220 3.509 4.489 1.00 85.81 161 SER A O 1
ATOM 1281 N N . VAL A 1 162 ? -14.572 5.629 4.102 1.00 89.06 162 VAL A N 1
ATOM 1282 C CA . VAL A 1 162 ? -14.817 6.115 5.476 1.00 89.06 162 VAL A CA 1
ATOM 1283 C C . VAL A 1 162 ? -16.309 6.166 5.800 1.00 89.06 162 VAL A C 1
ATOM 1285 O O . VAL A 1 162 ? -16.707 5.770 6.883 1.00 89.06 162 VAL A O 1
ATOM 1288 N N . ASN A 1 163 ? -17.152 6.629 4.876 1.00 86.62 163 ASN A N 1
ATOM 1289 C CA . ASN A 1 163 ? -18.597 6.736 5.114 1.00 86.62 163 ASN A CA 1
ATOM 1290 C C . ASN A 1 163 ? -19.304 5.369 5.195 1.00 86.62 163 ASN A C 1
ATOM 1292 O O . ASN A 1 163 ? -20.426 5.298 5.687 1.00 86.62 163 ASN A O 1
ATOM 1296 N N . ASN A 1 164 ? -18.671 4.311 4.677 1.00 81.81 164 ASN A N 1
ATOM 1297 C CA . ASN A 1 164 ? -19.149 2.927 4.759 1.00 81.81 164 ASN A CA 1
ATOM 1298 C C . ASN A 1 164 ? -18.541 2.142 5.940 1.00 81.81 164 ASN A C 1
ATOM 1300 O O . ASN A 1 164 ? -18.766 0.930 6.024 1.00 81.81 164 ASN A O 1
ATOM 1304 N N . LEU A 1 165 ? -17.737 2.797 6.786 1.00 74.94 165 LEU A N 1
ATOM 1305 C CA . LEU A 1 165 ? -17.261 2.258 8.062 1.00 74.94 165 LEU A CA 1
ATOM 1306 C C . LEU A 1 165 ? -18.421 2.129 9.055 1.00 74.94 165 LEU A C 1
ATOM 1308 O O . LEU A 1 165 ? -18.474 1.071 9.721 1.00 74.94 165 LEU A O 1
#